Protein AF-A0A1Q6RVT6-F1 (afdb_monomer_lite)

Foldseek 3Di:
DLVPAPPKDKAWDPVQVVVDDDDPDPPDDPPDDPGDGDIDTPPPQVCVQCVVCPPDNDQLPDFPPPPPPPDDDDDDGKDKDAKDKDWDWDDDPVVVPIDIHIHIDGIDIDPPVRGDNPPPPPPPDPPDD

pLDDT: mean 73.64, std 18.22, range [33.69, 96.56]

Secondary structure (DSSP, 8-state):
-GGGSTT--EEE-HHHHHH-----STTS-TT---S---EEES-HHHHHHHHTTSSTT-----------TT--SPPPPPEEEPPEEEEEEES-TTTT--EEEEEEEPPEEESGGGS--------------

Structure (mmCIF, N/CA/C/O backbone):
data_AF-A0A1Q6RVT6-F1
#
_entry.id   AF-A0A1Q6RVT6-F1
#
loop_
_atom_site.group_PDB
_atom_site.id
_atom_site.type_symbol
_atom_site.label_atom_id
_atom_site.label_alt_id
_atom_site.label_comp_id
_atom_site.label_asym_id
_atom_site.label_entity_id
_atom_site.label_seq_id
_atom_site.pdbx_PDB_ins_code
_atom_site.Cartn_x
_atom_site.Cartn_y
_atom_site.Cartn_z
_atom_site.occupancy
_atom_site.B_iso_or_equiv
_atom_site.auth_seq_id
_atom_site.auth_comp_id
_atom_site.auth_asym_id
_atom_site.auth_atom_id
_atom_site.pdbx_PDB_model_num
ATOM 1 N N . MET A 1 1 ? -2.918 -7.940 7.167 1.00 79.00 1 MET A N 1
ATOM 2 C CA . MET A 1 1 ? -1.781 -6.997 7.269 1.00 79.00 1 MET A CA 1
ATOM 3 C C . MET A 1 1 ? -2.012 -5.686 6.517 1.00 79.00 1 MET A C 1
ATOM 5 O O . MET A 1 1 ? -1.738 -4.648 7.096 1.00 79.00 1 MET A O 1
ATOM 9 N N . TYR A 1 2 ? -2.570 -5.697 5.297 1.00 89.12 2 TYR A N 1
ATOM 10 C CA . TYR A 1 2 ? -2.837 -4.470 4.518 1.00 89.12 2 TYR A CA 1
ATOM 11 C C . TYR A 1 2 ? -3.676 -3.425 5.239 1.00 89.12 2 TYR A C 1
ATOM 13 O O . TYR A 1 2 ? -3.289 -2.271 5.269 1.00 89.12 2 TYR A O 1
ATOM 21 N N . VAL A 1 3 ? -4.741 -3.827 5.928 1.00 91.12 3 VAL A N 1
ATOM 22 C CA . VAL A 1 3 ? -5.578 -2.891 6.699 1.00 91.12 3 VAL A CA 1
ATOM 23 C C . VAL A 1 3 ? -4.791 -2.116 7.772 1.00 91.12 3 VAL A C 1
ATOM 25 O O . VAL A 1 3 ? -5.178 -1.017 8.146 1.00 91.12 3 VAL A O 1
ATOM 28 N N . CYS A 1 4 ? -3.671 -2.662 8.249 1.00 88.94 4 CYS A N 1
ATOM 29 C CA . CYS A 1 4 ? -2.852 -2.055 9.296 1.00 88.94 4 CYS A CA 1
ATOM 30 C C . CYS A 1 4 ? -1.666 -1.246 8.751 1.00 88.94 4 CYS A C 1
ATOM 32 O O . CYS A 1 4 ? -0.945 -0.644 9.544 1.00 88.94 4 CYS A O 1
ATOM 34 N N . CYS A 1 5 ? -1.393 -1.275 7.441 1.00 92.12 5 CYS A N 1
ATOM 35 C CA . CYS A 1 5 ? -0.234 -0.572 6.901 1.00 92.12 5 CYS A CA 1
ATOM 36 C C . CYS A 1 5 ? -0.502 0.930 6.792 1.00 92.12 5 CYS A C 1
ATOM 38 O O . CYS A 1 5 ? -1.609 1.367 6.488 1.00 92.12 5 CYS A O 1
ATOM 40 N N . THR A 1 6 ? 0.533 1.739 7.005 1.00 91.50 6 THR A N 1
ATOM 41 C CA . THR A 1 6 ? 0.393 3.202 7.076 1.00 91.50 6 THR A CA 1
ATOM 42 C C . THR A 1 6 ? -0.098 3.817 5.763 1.00 91.50 6 THR A C 1
ATOM 44 O O . THR A 1 6 ? -0.738 4.861 5.768 1.00 91.50 6 THR A O 1
ATOM 47 N N . ASN A 1 7 ? 0.168 3.160 4.633 1.00 91.50 7 ASN A N 1
ATOM 48 C CA . ASN A 1 7 ? -0.240 3.585 3.295 1.00 91.50 7 ASN A CA 1
ATOM 49 C C . ASN A 1 7 ? -1.354 2.715 2.684 1.00 91.50 7 ASN A C 1
ATOM 51 O O . ASN A 1 7 ? -1.437 2.603 1.461 1.00 91.50 7 ASN A O 1
ATOM 55 N N . ALA A 1 8 ? -2.178 2.069 3.514 1.00 91.38 8 ALA A N 1
ATOM 56 C CA . ALA A 1 8 ? -3.291 1.244 3.051 1.00 91.38 8 ALA A CA 1
ATOM 57 C C . ALA A 1 8 ? -4.297 2.071 2.235 1.00 91.38 8 ALA A C 1
ATOM 59 O O . ALA A 1 8 ? -4.841 3.057 2.731 1.00 91.38 8 ALA A O 1
ATOM 60 N N . LYS A 1 9 ? -4.587 1.652 0.999 1.00 89.94 9 LYS A N 1
ATOM 61 C CA . LYS A 1 9 ? -5.659 2.239 0.184 1.00 89.94 9 LYS A CA 1
ATOM 62 C C . LYS A 1 9 ? -6.907 1.380 0.298 1.00 89.94 9 LYS A C 1
ATOM 64 O O . LYS A 1 9 ? -6.992 0.316 -0.315 1.00 89.94 9 LYS A O 1
ATOM 69 N N . ILE A 1 10 ? -7.848 1.837 1.112 1.00 92.06 10 ILE A N 1
ATOM 70 C CA . ILE A 1 10 ? -9.095 1.135 1.408 1.00 92.06 10 ILE A CA 1
ATOM 71 C C . ILE A 1 10 ? -10.240 2.042 0.977 1.00 92.06 10 ILE A C 1
ATOM 73 O O . ILE A 1 10 ? -10.338 3.179 1.434 1.00 92.06 10 ILE A O 1
ATOM 77 N N . GLU A 1 11 ? -11.087 1.545 0.089 1.00 91.44 11 GLU A N 1
ATOM 78 C CA . GLU A 1 11 ? -12.240 2.267 -0.438 1.00 91.44 11 GLU A CA 1
ATOM 79 C C . GLU A 1 11 ? -13.499 1.444 -0.173 1.00 91.44 11 GLU A C 1
ATOM 81 O O . GLU A 1 11 ? -13.496 0.223 -0.301 1.00 91.44 11 GLU A O 1
ATOM 86 N N . GLU A 1 12 ? -14.576 2.093 0.254 1.00 89.38 12 GLU A N 1
ATOM 87 C CA . GLU A 1 12 ? -15.849 1.407 0.477 1.00 89.38 12 GLU A CA 1
ATOM 88 C C . GLU A 1 12 ? -16.470 1.017 -0.867 1.00 89.38 12 GLU A C 1
ATOM 90 O O . GLU A 1 12 ? -16.457 1.813 -1.811 1.00 89.38 12 GLU A O 1
ATOM 95 N N . ASP A 1 13 ? -17.037 -0.188 -0.955 1.00 90.50 13 ASP A N 1
ATOM 96 C CA . ASP A 1 13 ? -17.701 -0.605 -2.182 1.00 90.50 13 ASP A CA 1
ATOM 97 C C . ASP A 1 13 ? -18.967 0.232 -2.432 1.00 90.50 13 ASP A C 1
ATOM 99 O O . ASP A 1 13 ? -19.870 0.314 -1.594 1.00 90.50 13 ASP A O 1
ATOM 103 N N . SER A 1 14 ? -19.033 0.878 -3.598 1.00 88.75 14 SER A N 1
ATOM 104 C CA . SER A 1 14 ? -20.095 1.839 -3.909 1.00 88.75 14 SER A CA 1
ATOM 105 C C . SER A 1 14 ? -21.472 1.194 -4.101 1.00 88.75 14 SER A C 1
ATOM 107 O O . SER A 1 14 ? -22.490 1.850 -3.860 1.00 88.75 14 SER A O 1
ATOM 109 N N . GLU A 1 15 ? -21.527 -0.075 -4.513 1.00 88.38 15 GLU A N 1
ATOM 110 C CA . GLU A 1 15 ? -22.784 -0.814 -4.623 1.00 88.38 15 GLU A CA 1
ATOM 111 C C . GLU A 1 15 ? -23.249 -1.268 -3.246 1.00 88.38 15 GLU A C 1
ATOM 113 O O . GLU A 1 15 ? -24.413 -1.076 -2.882 1.00 88.38 15 GLU A O 1
ATOM 118 N N . GLN A 1 16 ? -22.327 -1.808 -2.449 1.00 86.50 16 GLN A N 1
ATOM 119 C CA . GLN A 1 16 ? -22.640 -2.290 -1.115 1.00 86.50 16 GLN A CA 1
ATOM 120 C C . GLN A 1 16 ? -23.036 -1.154 -0.177 1.00 86.50 16 GLN A C 1
ATOM 122 O O . GLN A 1 16 ? -23.969 -1.311 0.609 1.00 86.50 16 GLN A O 1
ATOM 127 N N . LYS A 1 17 ? -22.415 0.020 -0.309 1.00 85.69 17 LYS A N 1
ATOM 128 C CA . LYS A 1 17 ? -22.777 1.218 0.454 1.00 85.69 17 LYS A CA 1
ATOM 129 C C . LYS A 1 17 ? -24.245 1.610 0.286 1.00 85.69 17 LYS A C 1
ATOM 131 O O . LYS A 1 17 ? -24.873 2.042 1.245 1.00 85.69 17 LYS A O 1
ATOM 136 N N . LYS A 1 18 ? -24.804 1.448 -0.920 1.00 86.75 18 LYS A N 1
ATOM 137 C CA . LYS A 1 18 ? -26.220 1.749 -1.203 1.00 86.75 18 LYS A CA 1
ATOM 138 C C . LYS A 1 18 ? -27.163 0.730 -0.572 1.00 86.75 18 LYS A C 1
ATOM 140 O O . LYS A 1 18 ? -28.289 1.074 -0.226 1.00 86.75 18 LYS A O 1
ATOM 145 N N . ARG A 1 19 ? -26.725 -0.527 -0.470 1.00 82.62 19 ARG A N 1
ATOM 146 C CA . ARG A 1 19 ? -27.511 -1.603 0.142 1.00 82.62 19 ARG A CA 1
ATOM 147 C C . ARG A 1 19 ? -27.442 -1.554 1.663 1.00 82.62 19 ARG A C 1
ATOM 149 O O . ARG A 1 19 ? -28.446 -1.864 2.288 1.00 82.62 19 ARG A O 1
ATOM 156 N N . TYR A 1 20 ? -26.310 -1.113 2.218 1.00 79.81 20 TYR A N 1
ATOM 157 C CA . TYR A 1 20 ? -26.035 -1.132 3.648 1.00 79.81 20 TYR A CA 1
ATOM 158 C C . TYR A 1 20 ? -27.058 -0.338 4.476 1.00 79.81 20 TYR A C 1
ATOM 160 O O . TYR A 1 20 ? -27.167 0.884 4.361 1.00 79.81 20 TYR A O 1
ATOM 168 N N . ARG A 1 21 ? -27.765 -1.026 5.379 1.00 77.00 21 ARG A N 1
ATOM 169 C CA . ARG A 1 21 ? -28.727 -0.413 6.312 1.00 77.00 21 ARG A CA 1
ATOM 170 C C . ARG A 1 21 ? -28.155 -0.319 7.723 1.00 77.00 21 ARG A C 1
ATOM 172 O O . ARG A 1 21 ? -28.216 -1.276 8.500 1.00 77.00 21 ARG A O 1
ATOM 179 N N . ALA A 1 22 ? -27.628 0.853 8.074 1.00 75.69 22 ALA A N 1
ATOM 180 C CA . ALA A 1 22 ? -27.194 1.133 9.440 1.00 75.69 22 ALA A CA 1
ATOM 181 C C . ALA A 1 22 ? -28.396 1.140 10.412 1.00 75.69 22 ALA A C 1
ATOM 183 O O . ALA A 1 22 ? -29.464 1.650 10.061 1.00 75.69 22 ALA A O 1
ATOM 184 N N . PRO A 1 23 ? -28.254 0.606 11.639 1.00 79.69 23 PRO A N 1
ATOM 185 C CA . PRO A 1 23 ? -29.254 0.783 12.688 1.00 79.69 23 PRO A CA 1
ATOM 186 C C . PRO A 1 23 ? -29.481 2.276 12.959 1.00 79.69 23 PRO A C 1
ATOM 188 O O . PRO A 1 23 ? -28.535 2.992 13.270 1.00 79.69 23 PRO A O 1
ATOM 191 N N . SER A 1 24 ? -30.724 2.746 12.834 1.00 75.00 24 SER A N 1
ATOM 192 C CA . SER A 1 24 ? -31.050 4.177 12.954 1.00 75.00 24 SER A CA 1
ATOM 193 C C . SER A 1 24 ? -31.485 4.606 14.360 1.00 75.00 24 SER A C 1
ATOM 195 O O . SER A 1 24 ? -31.554 5.801 14.625 1.00 75.00 24 SER A O 1
ATOM 197 N N . SER A 1 25 ? -31.826 3.670 15.250 1.00 81.81 25 SER A N 1
ATOM 198 C CA . SER A 1 25 ? -32.417 3.973 16.562 1.00 81.81 25 SER A CA 1
ATOM 199 C C . SER A 1 25 ? -31.825 3.106 17.670 1.00 81.81 25 SER A C 1
ATOM 201 O O . SER A 1 25 ? -31.512 1.946 17.419 1.00 81.81 25 SER A O 1
ATOM 203 N N . GLU A 1 26 ? -31.792 3.612 18.904 1.00 79.38 26 GLU A N 1
ATOM 204 C CA . GLU A 1 26 ? -31.329 2.895 20.109 1.00 79.38 26 GLU A CA 1
ATOM 205 C C . GLU A 1 26 ? -32.060 1.556 20.338 1.00 79.38 26 GLU A C 1
ATOM 207 O O . GLU A 1 26 ? -31.455 0.585 20.777 1.00 79.38 26 GLU A O 1
ATOM 212 N N . ASN A 1 27 ? -33.340 1.476 19.948 1.00 81.50 27 ASN A N 1
ATOM 213 C CA . ASN A 1 27 ? -34.173 0.269 20.058 1.00 81.50 27 ASN A CA 1
ATOM 214 C C . ASN A 1 27 ? -33.730 -0.884 19.136 1.00 81.50 27 ASN A C 1
ATOM 216 O O . ASN A 1 27 ? -34.300 -1.974 19.183 1.00 81.50 27 ASN A O 1
ATOM 220 N N . TYR A 1 28 ? -32.753 -0.661 18.252 1.00 80.62 28 TYR A N 1
ATOM 221 C CA . TYR A 1 28 ? -32.213 -1.716 17.403 1.00 80.62 28 TYR A CA 1
ATOM 222 C C . TYR A 1 28 ? -31.150 -2.538 18.136 1.00 80.62 28 TYR A C 1
ATOM 224 O O . TYR A 1 28 ? -30.200 -2.001 18.699 1.00 80.62 28 TYR A O 1
ATOM 232 N N . ILE A 1 29 ? -31.255 -3.864 18.016 1.00 81.50 29 ILE A N 1
ATOM 233 C CA . ILE A 1 29 ? -30.240 -4.814 18.490 1.00 81.50 29 ILE A CA 1
ATOM 234 C C . ILE A 1 29 ? -28.926 -4.564 17.733 1.00 81.50 29 ILE A C 1
ATOM 236 O O . ILE A 1 29 ? -28.837 -4.853 16.536 1.00 81.50 29 ILE A O 1
ATOM 240 N N . LYS A 1 30 ? -27.918 -4.035 18.438 1.00 74.81 30 LYS A N 1
ATOM 241 C CA . LYS A 1 30 ? -26.615 -3.629 17.877 1.00 74.81 30 LYS A CA 1
ATOM 242 C C . LYS A 1 30 ? -25.789 -4.826 17.380 1.00 74.81 30 LYS A C 1
ATOM 244 O O . LYS A 1 30 ? -25.139 -4.719 16.345 1.00 74.81 30 LYS A O 1
ATOM 249 N N . ASP A 1 31 ? -25.924 -5.983 18.030 1.00 76.44 31 ASP A N 1
ATOM 250 C CA . ASP A 1 31 ? -25.164 -7.203 17.705 1.00 76.44 31 ASP A CA 1
ATOM 251 C C . ASP A 1 31 ? -25.766 -8.043 16.569 1.00 76.44 31 ASP A C 1
ATOM 253 O O . ASP A 1 31 ? -25.248 -9.102 16.212 1.00 76.44 31 ASP A O 1
ATOM 257 N N . LYS A 1 32 ? -26.861 -7.586 15.949 1.00 80.00 32 LYS A N 1
ATOM 258 C CA . LYS A 1 32 ? -27.451 -8.288 14.809 1.00 80.00 32 LYS A CA 1
ATOM 259 C C . LYS A 1 32 ? -26.790 -7.836 13.509 1.00 80.00 32 LYS A C 1
ATOM 261 O O . LYS A 1 32 ? -27.159 -6.808 12.940 1.00 80.00 32 LYS A O 1
ATOM 266 N N . ILE A 1 33 ? -25.872 -8.651 12.990 1.00 76.75 33 ILE A N 1
ATOM 267 C CA . ILE A 1 33 ? -25.316 -8.463 11.644 1.00 76.75 33 ILE A CA 1
ATOM 268 C C . ILE A 1 33 ? -26.428 -8.734 10.622 1.00 76.75 33 ILE A C 1
ATOM 270 O O . ILE A 1 33 ? -26.947 -9.844 10.534 1.00 76.75 33 ILE A O 1
ATOM 274 N N . ARG A 1 34 ? -26.825 -7.703 9.869 1.00 79.12 34 ARG A N 1
ATOM 275 C CA . ARG A 1 34 ? -27.853 -7.806 8.816 1.00 79.12 34 ARG A CA 1
ATOM 276 C C . ARG A 1 34 ? -27.244 -7.981 7.432 1.00 79.12 34 ARG A C 1
ATOM 278 O O . ARG A 1 34 ? -27.758 -8.743 6.627 1.00 79.12 34 ARG A O 1
ATOM 285 N N . GLU A 1 35 ? -26.155 -7.266 7.180 1.00 82.56 35 GLU A N 1
ATOM 286 C CA . GLU A 1 35 ? -25.490 -7.174 5.885 1.00 82.56 35 GLU A CA 1
ATOM 287 C C . GLU A 1 35 ? -23.982 -7.040 6.115 1.00 82.56 35 GLU A C 1
ATOM 289 O O . GLU A 1 35 ? -23.541 -6.388 7.068 1.00 82.56 35 GLU A O 1
ATOM 294 N N . ALA A 1 36 ? -23.186 -7.653 5.240 1.00 84.12 36 ALA A N 1
ATOM 295 C CA . ALA A 1 36 ? -21.737 -7.510 5.274 1.00 84.12 36 ALA A CA 1
ATOM 296 C C . ALA A 1 36 ? -21.329 -6.104 4.807 1.00 84.12 36 ALA A C 1
ATOM 298 O O . ALA A 1 36 ? -21.808 -5.625 3.779 1.00 84.12 36 ALA A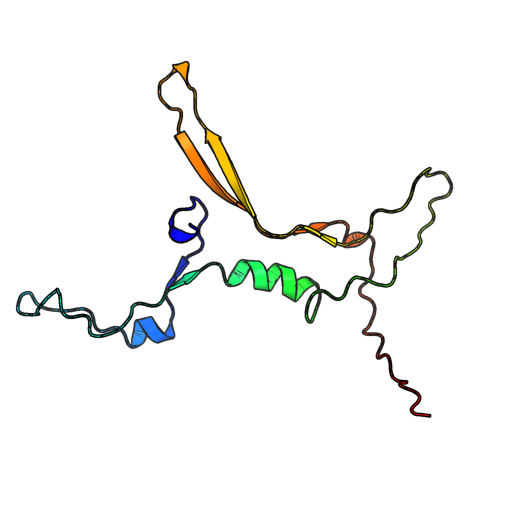 O 1
ATOM 299 N N . ARG A 1 37 ? -20.406 -5.455 5.523 1.00 86.44 37 ARG A N 1
ATOM 300 C CA . ARG A 1 37 ? -19.719 -4.257 5.020 1.00 86.44 37 ARG A CA 1
ATOM 301 C C . ARG A 1 37 ? -18.538 -4.697 4.168 1.00 86.44 37 ARG A C 1
ATOM 303 O O . ARG A 1 37 ? -17.657 -5.394 4.667 1.00 86.44 37 ARG A O 1
ATOM 310 N N . ILE A 1 38 ? -18.532 -4.293 2.904 1.00 89.88 38 ILE A N 1
ATOM 311 C CA . ILE A 1 38 ? -17.510 -4.688 1.934 1.00 89.88 38 ILE A CA 1
ATOM 312 C C . ILE A 1 38 ? -16.630 -3.478 1.632 1.00 89.88 38 ILE A C 1
ATOM 314 O O . ILE A 1 38 ? -17.126 -2.384 1.365 1.00 89.88 38 ILE A O 1
ATOM 318 N N . TRP A 1 39 ? -15.320 -3.698 1.697 1.00 91.06 39 TRP A N 1
ATOM 319 C CA . TRP A 1 39 ? -14.299 -2.691 1.446 1.00 91.06 39 TRP A CA 1
ATOM 320 C C . TRP A 1 39 ? -13.308 -3.228 0.419 1.00 91.06 39 TRP A C 1
ATOM 322 O O . TRP A 1 39 ? -12.720 -4.294 0.611 1.00 91.06 39 TRP A O 1
ATOM 332 N N . ASN A 1 40 ?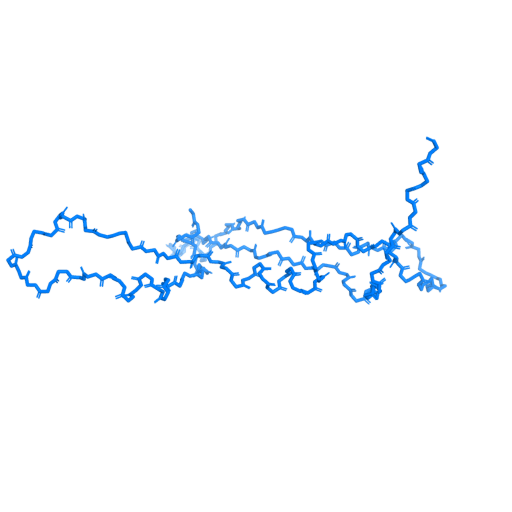 -13.095 -2.458 -0.638 1.00 90.56 40 ASN A N 1
ATOM 333 C CA . ASN A 1 40 ? -12.155 -2.753 -1.703 1.00 90.56 40 ASN A CA 1
ATOM 334 C C . ASN A 1 40 ? -10.768 -2.253 -1.281 1.00 90.56 40 ASN A C 1
ATOM 336 O O . ASN A 1 40 ? -10.563 -1.072 -0.992 1.00 90.56 40 ASN A O 1
ATOM 340 N N . CYS A 1 41 ? -9.803 -3.167 -1.204 1.00 90.31 41 CYS A N 1
ATOM 341 C CA . CYS A 1 41 ? -8.449 -2.879 -0.735 1.00 90.31 41 CYS A CA 1
ATOM 342 C C . CYS A 1 41 ? -7.464 -2.969 -1.901 1.00 90.31 41 CYS A C 1
ATOM 344 O O . CYS A 1 41 ? -7.321 -4.027 -2.508 1.00 90.31 41 CYS A O 1
ATOM 346 N N . GLY A 1 42 ? -6.754 -1.878 -2.192 1.00 81.75 42 GLY A N 1
ATOM 347 C CA . GLY A 1 42 ? -5.632 -1.892 -3.130 1.00 81.75 42 GLY A CA 1
ATOM 348 C C . GLY A 1 42 ? -5.990 -2.177 -4.593 1.00 81.75 42 GLY A C 1
ATOM 349 O O . GLY A 1 42 ? -5.116 -2.606 -5.329 1.00 81.75 42 GLY A O 1
ATOM 350 N N . GLU A 1 43 ? -7.225 -1.943 -5.054 1.00 77.19 43 GLU A N 1
ATOM 351 C CA . GLU A 1 43 ? -7.622 -2.262 -6.442 1.00 77.19 43 GLU A CA 1
ATOM 352 C C . GLU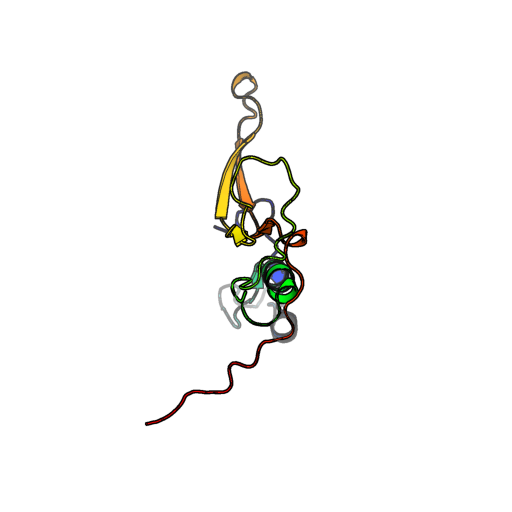 A 1 43 ? -6.972 -1.376 -7.515 1.00 77.19 43 GLU A C 1
ATOM 354 O O . GLU A 1 43 ? -6.733 -1.818 -8.641 1.00 77.19 43 GLU A O 1
ATOM 359 N N . LYS A 1 44 ? -6.716 -0.103 -7.200 1.00 71.12 44 LYS A N 1
ATOM 360 C CA . LYS A 1 44 ? -6.265 0.892 -8.190 1.00 71.12 44 LYS A CA 1
ATOM 361 C C . LYS A 1 44 ? -4.805 0.702 -8.606 1.00 71.12 44 LYS A C 1
ATOM 363 O O . LYS A 1 44 ? -4.456 0.901 -9.763 1.00 71.12 44 LYS A O 1
ATOM 368 N N . GLU A 1 45 ? -3.953 0.312 -7.667 1.00 68.62 45 GLU A N 1
ATOM 369 C CA . GLU A 1 45 ? -2.503 0.176 -7.858 1.00 68.62 45 GLU A CA 1
ATOM 370 C C . GLU A 1 45 ? -2.110 -0.939 -8.845 1.00 68.62 45 GLU A C 1
ATOM 372 O O . GLU A 1 45 ? -1.365 -0.649 -9.782 1.00 68.62 45 GLU A O 1
ATOM 377 N N . PRO A 1 46 ? -2.623 -2.179 -8.724 1.00 63.91 46 PRO A N 1
ATOM 378 C CA . PRO A 1 46 ? -2.361 -3.229 -9.696 1.00 63.91 46 PRO A CA 1
ATOM 379 C C . PRO A 1 46 ? -2.948 -2.881 -11.064 1.00 63.91 46 PRO A C 1
ATOM 381 O O . PRO A 1 46 ? -2.285 -3.122 -12.065 1.00 63.91 46 PRO A O 1
ATOM 384 N N . LYS A 1 47 ? -4.137 -2.260 -11.138 1.00 64.25 47 LYS A N 1
ATOM 385 C CA . LYS A 1 47 ? -4.735 -1.847 -12.421 1.00 64.25 47 LYS A CA 1
ATOM 386 C C . LYS A 1 47 ? -3.799 -0.940 -13.216 1.00 64.25 47 LYS A C 1
ATOM 388 O O . LYS A 1 47 ? -3.609 -1.202 -14.391 1.00 64.25 47 LYS A O 1
ATOM 393 N N . ILE A 1 48 ? -3.167 0.052 -12.587 1.00 62.78 48 ILE A N 1
ATOM 394 C CA . ILE A 1 48 ? -2.201 0.939 -13.260 1.00 62.78 48 ILE A CA 1
ATOM 395 C C . ILE A 1 48 ? -1.006 0.128 -13.774 1.00 62.78 48 ILE A C 1
ATOM 397 O O . ILE A 1 48 ? -0.729 0.141 -14.971 1.00 62.78 48 ILE A O 1
ATOM 401 N N . ILE A 1 49 ? -0.374 -0.656 -12.896 1.00 63.25 49 ILE A N 1
ATOM 402 C CA . ILE A 1 49 ? 0.830 -1.433 -13.226 1.00 63.25 49 ILE A CA 1
ATOM 403 C C . ILE A 1 49 ? 0.562 -2.441 -14.342 1.00 63.25 49 ILE A C 1
ATOM 405 O O . ILE A 1 49 ? 1.423 -2.623 -15.187 1.00 63.25 49 ILE A O 1
ATOM 409 N N . TYR A 1 50 ? -0.606 -3.086 -14.362 1.00 60.28 50 TYR A N 1
ATOM 410 C CA . TYR A 1 50 ? -0.953 -4.087 -15.373 1.00 60.28 50 TYR A CA 1
ATOM 411 C C . TYR A 1 50 ? -1.538 -3.470 -16.651 1.00 60.28 50 TYR A C 1
ATOM 413 O O . TYR A 1 50 ? -1.253 -3.966 -17.733 1.00 60.28 50 TYR A O 1
ATOM 421 N N . SER A 1 51 ? -2.288 -2.365 -16.563 1.00 59.50 51 SER A N 1
ATOM 422 C CA . SER A 1 51 ? -2.801 -1.637 -17.740 1.00 59.50 51 SER A CA 1
ATOM 423 C C . SER A 1 51 ? -1.682 -1.080 -18.616 1.00 59.50 51 SER A C 1
ATOM 425 O O . SER A 1 51 ? -1.812 -1.020 -19.833 1.00 59.50 51 SER A O 1
ATOM 427 N N . GLU A 1 52 ? -0.550 -0.751 -17.998 1.00 57.88 52 GLU A N 1
ATOM 428 C CA . GLU A 1 52 ? 0.657 -0.283 -18.664 1.00 57.88 52 GLU A CA 1
ATOM 429 C C . GLU A 1 52 ? 1.353 -1.327 -19.556 1.00 57.88 52 GLU A C 1
ATOM 431 O O . GLU A 1 52 ? 2.290 -0.948 -20.263 1.00 57.88 52 GLU A O 1
ATOM 436 N N . PHE A 1 53 ? 0.943 -2.602 -19.512 1.00 53.09 53 PHE A N 1
ATOM 437 C CA . PHE A 1 53 ? 1.500 -3.695 -20.321 1.00 53.09 53 PHE A CA 1
ATOM 438 C C . PHE A 1 53 ? 0.520 -4.280 -21.353 1.00 53.09 53 PHE A C 1
ATOM 440 O O . PHE A 1 53 ? 0.908 -5.188 -22.086 1.00 53.09 53 PHE A O 1
ATOM 447 N N . GLY A 1 54 ? -0.733 -3.811 -21.425 1.00 51.22 54 GLY A N 1
ATOM 448 C CA . GLY A 1 54 ? -1.797 -4.606 -22.052 1.00 51.22 54 GLY A CA 1
ATOM 449 C C . GLY A 1 54 ? -2.073 -5.886 -21.249 1.00 51.22 54 GLY A C 1
ATOM 450 O O . GLY A 1 54 ? -1.545 -6.046 -20.149 1.00 51.22 54 GLY A O 1
ATOM 451 N N . GLU A 1 55 ? -2.942 -6.774 -21.745 1.00 50.25 55 GLU A N 1
ATOM 452 C CA . GLU A 1 55 ? -3.272 -8.045 -21.077 1.00 50.25 55 GLU A CA 1
ATOM 453 C C . GLU A 1 55 ? -2.034 -8.711 -20.454 1.00 50.25 55 GLU A C 1
ATOM 455 O O . GLU A 1 55 ? -1.022 -8.856 -21.130 1.00 50.25 55 GLU A O 1
ATOM 460 N N . TYR A 1 56 ? -2.155 -9.063 -19.164 1.00 45.31 56 TYR A N 1
ATOM 461 C CA . TYR A 1 56 ? -1.236 -9.833 -18.310 1.00 45.31 56 TYR A CA 1
ATOM 462 C C . TYR A 1 56 ? 0.238 -9.808 -18.749 1.00 45.31 56 TYR A C 1
ATOM 464 O O . TYR A 1 56 ? 0.550 -10.471 -19.730 1.00 45.31 56 TYR A O 1
ATOM 472 N N . PRO A 1 57 ? 1.162 -9.165 -17.999 1.00 45.78 57 PRO A N 1
ATOM 473 C CA . PRO A 1 57 ? 2.471 -8.724 -18.486 1.00 45.78 57 PRO A CA 1
ATOM 474 C C . PRO A 1 57 ? 3.139 -9.796 -19.342 1.00 45.78 57 PRO A C 1
ATOM 476 O O . PRO A 1 57 ? 3.788 -10.713 -18.828 1.00 45.78 57 PRO A O 1
ATOM 479 N N . GLN A 1 58 ? 2.942 -9.694 -20.659 1.00 48.56 58 GLN A N 1
ATOM 480 C CA . GLN A 1 58 ? 3.659 -10.531 -21.590 1.00 48.56 58 GLN A CA 1
ATOM 481 C C . GLN A 1 58 ? 5.099 -10.078 -21.458 1.00 48.56 58 GLN A C 1
ATOM 483 O O . GLN A 1 58 ? 5.422 -8.904 -21.641 1.00 48.56 58 GLN A O 1
ATOM 488 N N . ILE A 1 59 ? 5.944 -11.010 -21.030 1.00 48.28 59 ILE A N 1
ATOM 489 C CA . ILE A 1 59 ? 7.390 -10.851 -20.968 1.00 48.28 59 ILE A CA 1
ATOM 490 C C . ILE A 1 59 ? 7.803 -10.173 -22.274 1.00 48.28 59 ILE A C 1
ATOM 492 O O . ILE A 1 59 ? 7.623 -10.772 -23.334 1.00 48.28 59 ILE A O 1
ATOM 496 N N . CYS A 1 60 ? 8.275 -8.921 -22.204 1.00 50.72 60 CYS A N 1
ATOM 497 C CA . CYS A 1 60 ? 8.674 -8.159 -23.381 1.00 50.72 60 CYS A CA 1
ATOM 498 C C . CYS A 1 60 ? 9.731 -8.986 -24.122 1.00 50.72 60 CYS A C 1
ATOM 500 O O . CYS A 1 60 ? 10.863 -9.127 -23.661 1.00 50.72 60 CYS A O 1
ATOM 502 N N . SER A 1 61 ? 9.323 -9.629 -25.213 1.00 50.38 61 SER A N 1
ATOM 503 C CA . SER A 1 61 ? 10.103 -10.684 -25.862 1.00 50.38 61 SER A CA 1
ATOM 504 C C . SER A 1 61 ? 11.098 -10.124 -26.873 1.00 50.38 61 SER A C 1
ATOM 506 O O . SER A 1 61 ? 12.036 -10.822 -27.254 1.00 50.38 61 SER A O 1
ATOM 508 N N . HIS A 1 62 ? 10.937 -8.856 -27.267 1.00 49.94 62 HIS A N 1
ATOM 509 C CA . HIS A 1 62 ? 11.804 -8.190 -28.228 1.00 49.94 62 HIS A CA 1
ATOM 510 C C . HIS A 1 62 ? 12.542 -7.015 -27.586 1.00 49.94 62 HIS A C 1
ATOM 512 O O . HIS A 1 62 ? 11.991 -5.938 -27.366 1.00 49.94 62 HIS A O 1
ATOM 518 N N . GLU A 1 63 ? 13.810 -7.243 -27.263 1.00 53.75 63 GLU A N 1
ATOM 519 C CA . GLU A 1 63 ? 14.729 -6.193 -26.843 1.00 53.75 63 GLU A CA 1
ATOM 520 C C . GLU A 1 63 ? 15.075 -5.343 -28.074 1.00 53.75 63 GLU A C 1
ATOM 522 O O . GLU A 1 63 ? 15.518 -5.876 -29.094 1.00 53.75 63 GLU A O 1
ATOM 527 N N . VAL A 1 64 ? 14.875 -4.021 -28.019 1.00 55.38 64 VAL A N 1
ATOM 528 C CA . VAL A 1 64 ? 15.390 -3.139 -29.075 1.00 55.38 64 VAL A CA 1
ATOM 529 C C . VAL A 1 64 ? 16.897 -3.086 -28.880 1.00 55.38 64 VAL A C 1
ATOM 531 O O . VAL A 1 64 ? 17.408 -2.306 -28.077 1.00 55.38 64 VAL A O 1
ATOM 534 N N . VAL A 1 65 ? 17.621 -3.960 -29.575 1.00 53.06 65 VAL A N 1
ATOM 535 C CA . VAL A 1 65 ? 19.075 -4.066 -29.465 1.00 53.06 65 VAL A CA 1
ATOM 536 C C . VAL A 1 65 ? 19.730 -2.807 -30.046 1.00 53.06 65 VAL A C 1
ATOM 538 O O . VAL A 1 65 ? 20.197 -2.771 -31.181 1.00 53.06 65 VAL A O 1
ATOM 541 N N . LYS A 1 66 ? 19.801 -1.735 -29.255 1.00 52.22 66 LYS A N 1
ATOM 542 C CA . LYS A 1 66 ? 20.716 -0.620 -29.499 1.00 52.22 66 LYS A CA 1
ATOM 543 C C . LYS A 1 66 ? 22.049 -0.990 -28.867 1.00 52.22 66 LYS A C 1
ATOM 545 O O . LYS A 1 66 ? 22.354 -0.561 -27.757 1.00 52.22 66 LYS A O 1
ATOM 550 N N . HIS A 1 67 ? 22.856 -1.791 -29.563 1.00 49.59 67 HIS A N 1
ATOM 551 C CA . HIS A 1 67 ? 24.259 -1.955 -29.192 1.00 49.59 67 HIS A CA 1
ATOM 552 C C . HIS A 1 67 ? 24.950 -0.585 -29.278 1.00 49.59 67 HIS A C 1
ATOM 554 O O . HIS A 1 67 ? 25.386 -0.156 -30.347 1.00 49.59 67 HIS A O 1
ATOM 560 N N . ARG A 1 68 ? 25.053 0.133 -28.153 1.00 55.38 68 ARG A N 1
ATOM 561 C CA . ARG A 1 68 ? 25.958 1.278 -28.054 1.00 55.38 68 ARG A CA 1
ATOM 562 C C . ARG A 1 68 ? 27.375 0.717 -28.114 1.00 55.38 68 ARG A C 1
ATOM 564 O O . ARG A 1 68 ? 27.826 0.069 -27.170 1.00 55.38 68 ARG A O 1
ATOM 571 N N . ARG A 1 69 ? 28.055 0.911 -29.250 1.00 50.28 69 ARG A N 1
ATOM 572 C CA . ARG A 1 69 ? 29.463 0.520 -29.428 1.00 50.28 69 ARG A CA 1
ATOM 573 C C . ARG A 1 69 ? 30.272 1.089 -28.252 1.00 50.28 69 ARG A C 1
ATOM 575 O O . ARG A 1 69 ? 30.332 2.303 -28.095 1.00 50.28 69 ARG A O 1
ATOM 582 N N . GLY A 1 70 ? 30.834 0.213 -27.413 1.00 60.31 70 GLY A N 1
ATOM 583 C CA . GLY A 1 70 ? 31.693 0.588 -26.280 1.00 60.31 70 GLY A CA 1
ATOM 584 C C . GLY A 1 70 ? 31.193 0.223 -24.874 1.00 60.31 70 GLY A C 1
ATOM 585 O O . GLY A 1 70 ? 31.971 0.340 -23.931 1.00 60.31 70 GLY A O 1
ATOM 586 N N . GLN A 1 71 ? 29.956 -0.257 -24.688 1.00 59.81 71 GLN A N 1
ATOM 587 C CA . GLN A 1 71 ? 29.516 -0.750 -23.371 1.00 59.81 71 GLN A CA 1
ATOM 588 C C . GLN A 1 71 ? 29.909 -2.219 -23.149 1.00 59.81 71 GLN A C 1
ATOM 590 O O . GLN A 1 71 ? 29.483 -3.108 -23.882 1.00 59.81 71 GLN A O 1
ATOM 595 N N . LYS A 1 72 ? 30.706 -2.482 -22.104 1.00 59.22 72 LYS A N 1
ATOM 596 C CA . LYS A 1 72 ? 30.950 -3.836 -21.584 1.00 59.22 72 LYS A CA 1
ATOM 597 C C . LYS A 1 72 ? 29.775 -4.250 -20.684 1.00 59.22 72 LYS A C 1
ATOM 599 O O . LYS A 1 72 ? 29.596 -3.659 -19.623 1.00 59.22 72 LYS A O 1
ATOM 604 N N . GLY A 1 73 ? 29.001 -5.261 -21.087 1.00 63.16 73 GLY A N 1
ATOM 605 C CA . GLY A 1 73 ? 27.962 -5.899 -20.260 1.00 63.16 73 GLY A CA 1
ATOM 606 C C . GLY A 1 73 ? 26.663 -6.226 -21.009 1.00 63.16 73 GLY A C 1
ATOM 607 O O . GLY A 1 73 ? 26.397 -5.674 -22.073 1.00 63.16 73 GLY A O 1
ATOM 608 N N . HIS A 1 74 ? 25.851 -7.129 -20.448 1.00 62.81 74 HIS A N 1
ATOM 609 C CA . HIS A 1 74 ? 24.514 -7.447 -20.966 1.00 62.81 74 HIS A CA 1
ATOM 610 C C . HIS A 1 74 ? 23.497 -6.357 -20.600 1.00 62.81 74 HIS A C 1
ATOM 612 O O . HIS A 1 74 ? 23.466 -5.896 -19.453 1.00 62.81 74 HIS A O 1
ATOM 618 N N . THR A 1 75 ? 22.633 -5.995 -21.552 1.00 68.19 75 THR A N 1
ATOM 619 C CA . THR A 1 75 ? 21.485 -5.108 -21.324 1.00 68.19 75 THR A CA 1
ATOM 620 C C . THR A 1 75 ? 20.563 -5.706 -20.259 1.00 68.19 75 THR A C 1
ATOM 622 O O . THR A 1 75 ? 20.334 -6.918 -20.209 1.00 68.19 75 THR A O 1
ATOM 625 N N . LYS A 1 76 ? 20.069 -4.870 -19.339 1.00 74.00 76 LYS A N 1
ATOM 626 C CA . LYS A 1 76 ? 19.143 -5.317 -18.294 1.00 74.00 76 LYS A CA 1
ATOM 627 C C . LYS A 1 76 ? 17.740 -5.430 -18.886 1.00 74.00 76 LYS A C 1
ATOM 629 O O . LYS A 1 76 ? 17.195 -4.444 -19.373 1.00 74.00 76 LYS A O 1
ATOM 634 N N . ARG A 1 77 ? 17.144 -6.621 -18.787 1.00 72.75 77 ARG A N 1
ATOM 635 C CA . ARG A 1 77 ? 15.803 -6.873 -19.324 1.00 72.75 77 ARG A CA 1
ATOM 636 C C . ARG A 1 77 ? 14.715 -6.088 -18.595 1.00 72.75 77 ARG A C 1
ATOM 638 O O . ARG A 1 77 ? 14.834 -5.828 -17.389 1.00 72.75 77 ARG A O 1
ATOM 645 N N . CYS A 1 78 ? 13.652 -5.757 -19.327 1.00 77.25 78 CYS A N 1
ATOM 646 C CA . CYS A 1 78 ? 12.416 -5.262 -18.735 1.00 77.25 78 CYS A CA 1
ATOM 647 C C . CYS A 1 78 ? 11.792 -6.363 -17.879 1.00 77.25 78 CYS A C 1
ATOM 649 O O . CYS A 1 78 ? 11.698 -7.518 -18.296 1.00 77.25 78 CYS A O 1
ATOM 651 N N . HIS A 1 79 ? 11.426 -6.017 -16.651 1.00 76.25 79 HIS A N 1
ATOM 652 C CA . HIS A 1 79 ? 10.783 -6.939 -15.726 1.00 76.25 79 HIS A CA 1
ATOM 653 C C . HIS A 1 79 ? 9.928 -6.176 -14.720 1.00 76.25 79 HIS A C 1
ATOM 655 O O . HIS A 1 79 ? 10.111 -4.979 -14.484 1.00 76.25 79 HIS A O 1
ATOM 661 N N . VAL A 1 80 ? 9.010 -6.902 -14.088 1.00 77.19 80 VAL A N 1
ATOM 662 C CA . VAL A 1 80 ? 8.199 -6.383 -12.991 1.00 77.19 80 VAL A CA 1
ATOM 663 C C . VAL A 1 80 ? 8.837 -6.788 -11.670 1.00 77.19 80 VAL A C 1
ATOM 665 O O . VAL A 1 80 ? 8.984 -7.973 -11.362 1.00 77.19 80 VAL A O 1
ATOM 668 N N . ARG A 1 81 ? 9.179 -5.796 -10.851 1.00 83.88 81 ARG A N 1
ATOM 669 C CA . ARG A 1 81 ? 9.506 -6.007 -9.443 1.00 83.88 81 ARG A CA 1
ATOM 670 C C . ARG A 1 81 ? 8.200 -6.154 -8.668 1.00 83.88 81 ARG A C 1
ATOM 672 O O . ARG A 1 81 ? 7.407 -5.217 -8.629 1.00 83.88 81 ARG A O 1
ATOM 679 N N . LYS A 1 82 ? 7.970 -7.330 -8.074 1.00 84.25 82 LYS A N 1
ATOM 680 C CA . LYS A 1 82 ? 6.716 -7.665 -7.380 1.00 84.25 82 LYS A CA 1
ATOM 681 C C . LYS A 1 82 ? 6.503 -6.839 -6.109 1.00 84.25 82 LYS A C 1
ATOM 683 O O . LYS A 1 82 ? 7.454 -6.442 -5.428 1.00 84.25 82 LYS A O 1
ATOM 688 N N . SER A 1 83 ? 5.229 -6.633 -5.784 1.00 87.44 83 SER A N 1
ATOM 689 C CA . SER A 1 83 ? 4.809 -6.003 -4.537 1.00 87.44 83 SER A CA 1
ATOM 690 C C . SER A 1 83 ? 5.199 -6.851 -3.336 1.00 87.44 83 SER A C 1
ATOM 692 O O . SER A 1 83 ? 5.216 -8.080 -3.414 1.00 87.44 83 SER A O 1
ATOM 694 N N . HIS A 1 84 ? 5.515 -6.191 -2.230 1.00 92.06 84 HIS A N 1
ATOM 695 C CA . HIS A 1 84 ? 5.919 -6.863 -1.004 1.00 92.06 84 HIS A CA 1
ATOM 696 C C . HIS A 1 84 ? 5.714 -5.962 0.215 1.00 92.06 84 HIS A C 1
ATOM 698 O O . HIS A 1 84 ? 5.541 -4.745 0.114 1.00 92.06 84 HIS A O 1
ATOM 704 N N . TRP A 1 85 ? 5.751 -6.589 1.386 1.00 95.56 85 TRP A N 1
ATOM 705 C CA . TRP A 1 85 ? 5.723 -5.903 2.668 1.00 95.56 85 TRP A CA 1
ATOM 706 C C . TRP A 1 85 ? 7.093 -5.355 3.018 1.00 95.56 85 TRP A C 1
ATOM 708 O O . TRP A 1 85 ? 8.095 -6.058 2.901 1.00 95.56 85 TRP A O 1
ATOM 718 N N . HIS A 1 86 ? 7.123 -4.122 3.505 1.00 95.31 86 HIS A N 1
ATOM 719 C CA . HIS A 1 86 ? 8.342 -3.486 3.964 1.00 95.31 86 HIS A CA 1
ATOM 720 C C . HIS A 1 86 ? 8.132 -2.929 5.370 1.00 95.31 86 HIS A C 1
ATOM 722 O O . HIS A 1 86 ? 7.216 -2.138 5.603 1.00 95.31 86 HIS A O 1
ATOM 728 N N . HIS A 1 87 ? 8.982 -3.358 6.301 1.00 95.19 87 HIS A N 1
ATOM 729 C CA . HIS A 1 87 ? 8.979 -2.895 7.684 1.00 95.19 87 HIS A CA 1
ATOM 730 C C . HIS A 1 87 ? 10.308 -2.222 7.983 1.00 95.19 87 HIS A C 1
ATOM 732 O O . HIS A 1 87 ? 11.361 -2.733 7.606 1.00 95.19 87 HIS A O 1
ATOM 738 N N . TYR A 1 88 ? 10.268 -1.096 8.679 1.00 95.25 88 TYR A N 1
ATOM 739 C CA . TYR A 1 88 ? 11.475 -0.404 9.107 1.00 95.25 88 TYR A CA 1
ATOM 740 C C . TYR A 1 88 ? 11.203 0.396 10.375 1.00 95.25 88 TYR A C 1
ATOM 742 O O . TYR A 1 88 ? 10.066 0.735 10.702 1.00 95.25 88 TYR A O 1
ATOM 750 N N . TRP A 1 89 ? 12.266 0.666 11.122 1.00 96.56 89 TRP A N 1
ATOM 751 C CA . TRP A 1 89 ? 12.191 1.501 12.310 1.00 96.56 89 TRP A CA 1
ATOM 752 C C . TRP A 1 89 ? 12.273 2.969 11.914 1.00 96.56 89 TRP A C 1
ATOM 754 O O . TRP A 1 89 ? 13.125 3.350 11.113 1.00 96.56 89 TRP A O 1
ATOM 764 N N . ILE A 1 90 ? 11.422 3.785 12.520 1.00 95.19 90 ILE A N 1
ATOM 765 C CA . ILE A 1 90 ? 11.487 5.243 12.438 1.00 95.19 90 ILE A CA 1
ATOM 766 C C . ILE A 1 90 ? 11.613 5.835 13.834 1.00 95.19 90 ILE A C 1
ATOM 768 O O . ILE A 1 90 ? 11.212 5.208 14.814 1.00 95.19 90 ILE A O 1
ATOM 772 N N . GLY A 1 91 ? 12.153 7.048 13.914 1.00 95.31 91 GLY A N 1
ATOM 773 C CA . GLY A 1 91 ? 12.454 7.703 15.183 1.00 95.31 91 GLY A CA 1
ATOM 774 C C . GLY A 1 91 ? 13.757 7.211 15.817 1.00 95.31 91 GLY A C 1
ATOM 775 O O . GLY A 1 91 ? 14.485 6.386 15.261 1.00 95.31 91 GLY A O 1
ATOM 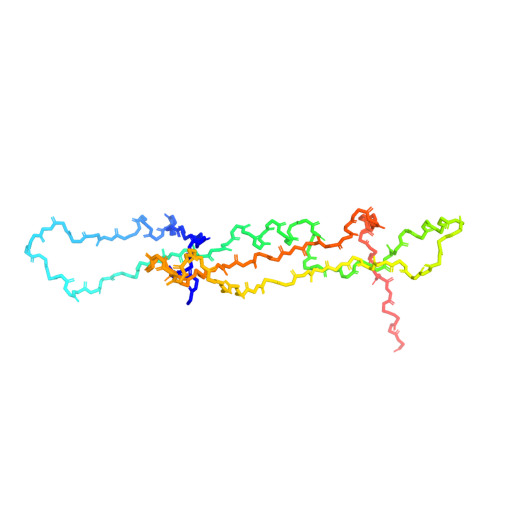776 N N . SER A 1 92 ? 14.056 7.751 16.994 1.00 94.31 92 SER A N 1
ATOM 777 C CA . SER A 1 92 ? 15.309 7.522 17.713 1.00 94.31 92 SER A CA 1
ATOM 778 C C . SER A 1 92 ? 15.085 6.578 18.887 1.00 94.31 92 SER A C 1
ATOM 780 O O . SER A 1 92 ? 14.138 6.734 19.658 1.00 94.31 92 SER A O 1
ATOM 782 N N . ALA A 1 93 ? 15.977 5.597 19.047 1.00 91.81 93 ALA A N 1
ATOM 783 C CA . ALA A 1 93 ? 15.974 4.731 20.227 1.00 91.81 93 ALA A CA 1
ATOM 784 C C . ALA A 1 93 ? 16.353 5.497 21.504 1.00 91.81 93 ALA A C 1
ATOM 786 O O . ALA A 1 93 ? 15.918 5.119 22.585 1.00 91.81 93 ALA A O 1
ATOM 787 N N . LYS A 1 94 ? 17.152 6.566 21.374 1.00 93.00 94 LYS A N 1
ATOM 788 C CA . LYS A 1 94 ? 17.637 7.362 22.509 1.00 93.00 94 LYS A CA 1
ATOM 789 C C . LYS A 1 94 ? 16.538 8.243 23.098 1.00 93.00 94 LYS A C 1
ATOM 791 O O . LYS A 1 94 ? 16.460 8.378 24.310 1.00 93.00 94 LYS A O 1
ATOM 796 N N . ASP A 1 95 ? 15.662 8.762 22.241 1.00 92.88 95 ASP A N 1
ATOM 797 C CA . ASP A 1 95 ? 14.607 9.706 22.633 1.00 92.88 95 ASP A CA 1
ATOM 798 C C . ASP A 1 95 ? 13.266 9.005 22.919 1.00 92.88 95 ASP A C 1
ATOM 800 O O . ASP A 1 95 ? 12.239 9.658 23.073 1.00 92.88 95 ASP A O 1
ATOM 804 N N . GLY A 1 96 ? 13.238 7.666 22.920 1.00 93.94 96 GLY A N 1
ATOM 805 C CA . GLY A 1 96 ? 12.026 6.872 23.165 1.00 93.94 96 GLY A CA 1
ATOM 806 C C . GLY A 1 96 ? 10.957 6.954 22.065 1.00 93.94 96 GLY A C 1
ATOM 807 O O . GLY A 1 96 ? 9.877 6.393 22.213 1.00 93.94 96 GLY A O 1
ATOM 808 N N . THR A 1 97 ? 11.241 7.615 20.939 1.00 95.44 97 THR A N 1
ATOM 809 C CA . THR A 1 97 ? 10.286 7.828 19.833 1.00 95.44 97 THR A CA 1
ATOM 810 C C . THR A 1 97 ? 10.303 6.713 18.787 1.00 95.44 97 THR A C 1
ATOM 812 O O . THR A 1 97 ? 9.579 6.782 17.788 1.00 95.44 97 THR A O 1
ATOM 815 N N . ARG A 1 98 ? 11.144 5.689 18.983 1.00 96.44 98 ARG A N 1
ATOM 816 C CA . ARG A 1 98 ? 11.317 4.596 18.027 1.00 96.44 98 ARG A CA 1
ATOM 817 C C . ARG A 1 98 ? 10.029 3.786 17.878 1.00 96.44 98 ARG A C 1
ATOM 819 O O . ARG A 1 98 ? 9.578 3.149 18.824 1.00 96.44 98 ARG A O 1
ATOM 826 N N . LYS A 1 99 ? 9.493 3.731 16.660 1.00 94.75 99 LYS A N 1
ATOM 827 C CA . LYS A 1 99 ? 8.334 2.901 16.300 1.00 94.75 99 LYS A CA 1
ATOM 828 C C . LYS A 1 99 ? 8.590 2.112 15.021 1.00 94.75 99 LYS A C 1
ATOM 830 O O . LYS A 1 99 ? 9.363 2.541 14.164 1.00 94.75 99 LYS A O 1
ATOM 835 N N . LEU A 1 100 ? 7.969 0.939 14.916 1.00 93.88 100 LEU A N 1
ATOM 836 C CA . LEU A 1 100 ? 8.022 0.113 13.714 1.00 93.88 100 LEU A CA 1
ATOM 837 C C . LEU A 1 100 ? 6.940 0.592 12.747 1.00 93.88 100 LEU A C 1
ATOM 839 O O . LEU A 1 100 ? 5.762 0.609 13.099 1.00 93.88 100 LEU A O 1
ATOM 843 N N . GLU A 1 101 ? 7.335 0.981 11.541 1.00 94.94 101 GLU A N 1
ATOM 844 C CA . GLU A 1 101 ? 6.403 1.347 10.481 1.00 94.94 101 GLU A CA 1
ATOM 845 C C . GLU A 1 101 ? 6.287 0.200 9.477 1.00 94.94 101 GLU A C 1
ATOM 847 O O . GLU A 1 101 ? 7.294 -0.340 9.012 1.00 94.94 101 GLU A O 1
ATOM 852 N N . LEU A 1 102 ? 5.047 -0.161 9.141 1.00 94.94 102 LEU A N 1
ATOM 853 C CA . LEU A 1 102 ? 4.729 -1.136 8.108 1.00 94.94 102 LEU A CA 1
ATOM 854 C C . LEU A 1 102 ? 4.135 -0.430 6.891 1.00 94.94 102 LEU A C 1
ATOM 856 O O . LEU A 1 102 ? 3.100 0.235 6.986 1.00 94.94 102 LEU A O 1
ATOM 860 N N . ARG A 1 103 ? 4.741 -0.661 5.726 1.00 94.25 103 ARG A N 1
ATOM 861 C CA . ARG A 1 103 ? 4.249 -0.181 4.435 1.00 94.25 103 ARG A CA 1
ATOM 862 C C . ARG A 1 103 ? 4.086 -1.310 3.425 1.00 94.25 103 ARG A C 1
ATOM 864 O O . ARG A 1 103 ? 4.859 -2.269 3.397 1.00 94.25 103 ARG A O 1
ATOM 871 N N . TRP A 1 104 ? 3.086 -1.161 2.563 1.00 92.88 104 TRP A N 1
ATOM 872 C CA . TRP A 1 104 ? 2.964 -1.940 1.336 1.00 92.88 104 TRP A CA 1
ATOM 873 C C . TRP A 1 104 ? 3.755 -1.257 0.220 1.00 92.88 104 TRP A C 1
ATOM 875 O O . TRP A 1 104 ? 3.530 -0.079 -0.061 1.00 92.88 104 TRP A O 1
ATOM 885 N N . ILE A 1 105 ? 4.687 -1.972 -0.408 1.00 90.75 105 ILE A N 1
ATOM 886 C CA . ILE A 1 105 ? 5.421 -1.469 -1.570 1.00 90.75 105 ILE A CA 1
ATOM 887 C C . ILE A 1 105 ? 4.767 -2.027 -2.825 1.00 90.75 105 ILE A C 1
ATOM 889 O O . ILE A 1 105 ? 4.709 -3.243 -3.020 1.00 90.75 105 ILE A O 1
ATOM 893 N N . ASN A 1 106 ? 4.292 -1.125 -3.681 1.00 85.69 106 ASN A N 1
ATOM 894 C CA . ASN A 1 106 ? 3.660 -1.489 -4.941 1.00 85.69 106 ASN A CA 1
ATOM 895 C C . ASN A 1 106 ? 4.646 -2.139 -5.903 1.00 85.69 106 ASN A C 1
ATOM 897 O O . ASN A 1 106 ? 5.858 -1.915 -5.839 1.00 85.69 106 ASN A O 1
ATOM 901 N N . ALA A 1 107 ? 4.104 -2.955 -6.808 1.00 84.81 107 ALA A N 1
ATOM 902 C CA . ALA A 1 107 ? 4.911 -3.478 -7.894 1.00 84.81 107 ALA A CA 1
ATOM 903 C C . ALA A 1 107 ? 5.352 -2.317 -8.792 1.00 84.81 107 ALA A C 1
ATOM 905 O O . ALA A 1 107 ? 4.717 -1.263 -8.836 1.00 84.81 107 ALA A O 1
ATOM 906 N N . MET A 1 108 ? 6.471 -2.493 -9.476 1.00 79.94 108 MET A N 1
ATOM 907 C CA . MET A 1 108 ? 6.948 -1.489 -10.414 1.00 79.94 108 MET A CA 1
ATOM 908 C C . MET A 1 108 ? 7.632 -2.134 -11.600 1.00 79.94 108 MET A C 1
ATOM 910 O O . MET A 1 108 ? 8.285 -3.175 -11.472 1.00 79.94 108 MET A O 1
ATOM 914 N N . THR A 1 109 ? 7.507 -1.473 -12.737 1.00 78.25 109 THR A N 1
ATOM 915 C CA . THR A 1 109 ? 8.217 -1.841 -13.951 1.00 78.25 109 THR A CA 1
ATOM 916 C C . THR A 1 109 ? 9.619 -1.268 -13.921 1.00 78.25 109 THR A C 1
ATOM 918 O O . THR A 1 109 ? 9.819 -0.105 -13.578 1.00 78.25 109 THR A O 1
ATOM 921 N N . ILE A 1 110 ? 10.592 -2.090 -14.294 1.00 80.19 110 ILE A N 1
ATOM 922 C CA . ILE A 1 110 ? 11.995 -1.705 -14.401 1.00 80.19 110 ILE A CA 1
ATOM 923 C C . ILE A 1 110 ? 12.414 -1.840 -15.864 1.00 80.19 110 ILE A C 1
ATOM 925 O O . ILE A 1 110 ? 12.119 -2.859 -16.484 1.00 80.19 110 ILE A O 1
ATOM 929 N N . ASN A 1 111 ? 13.137 -0.845 -16.388 1.00 76.62 111 ASN A N 1
ATOM 930 C CA . ASN A 1 111 ? 13.675 -0.802 -17.755 1.00 76.62 111 ASN A CA 1
ATOM 931 C C . ASN A 1 111 ? 12.613 -0.815 -18.875 1.00 76.62 111 ASN A C 1
ATOM 933 O O . ASN A 1 111 ? 12.896 -1.341 -19.955 1.00 76.62 111 ASN A O 1
ATOM 937 N N . LYS A 1 112 ? 11.414 -0.251 -18.650 1.00 73.31 112 LYS A N 1
ATOM 938 C CA . LYS A 1 112 ? 10.328 -0.205 -19.654 1.00 73.31 112 LYS A CA 1
ATOM 939 C C . LYS A 1 112 ? 10.767 0.524 -20.921 1.00 73.31 112 LYS A C 1
ATOM 941 O O . LYS A 1 112 ? 10.538 0.054 -22.023 1.00 73.31 112 LYS A O 1
ATOM 946 N N . GLU A 1 113 ? 11.455 1.644 -20.751 1.00 72.94 113 GLU A N 1
ATOM 947 C CA . GLU A 1 113 ? 11.910 2.552 -21.803 1.00 72.94 113 GLU A CA 1
ATOM 948 C C . GLU A 1 113 ? 12.878 1.917 -22.814 1.00 72.94 113 GLU A C 1
ATOM 950 O O . GLU A 1 113 ? 13.059 2.439 -23.913 1.00 72.94 113 GLU A O 1
ATOM 955 N N . ASN A 1 114 ? 13.491 0.783 -22.461 1.00 64.62 114 ASN A N 1
ATOM 956 C CA . ASN A 1 114 ? 14.401 0.046 -23.341 1.00 64.62 114 ASN A CA 1
ATOM 957 C C . ASN A 1 114 ? 13.665 -0.920 -24.285 1.00 64.62 114 ASN A C 1
ATOM 959 O O . ASN A 1 114 ? 14.295 -1.565 -25.124 1.00 64.62 114 ASN A O 1
ATOM 963 N N . TYR A 1 115 ? 12.343 -1.024 -24.148 1.00 61.97 115 TYR A N 1
ATOM 964 C CA . TYR A 1 115 ? 11.486 -1.922 -24.903 1.00 61.97 115 TYR A CA 1
ATOM 965 C C . TYR A 1 115 ? 10.386 -1.095 -25.571 1.00 61.97 115 TYR A C 1
ATOM 967 O O . TYR A 1 115 ? 9.670 -0.338 -24.921 1.00 61.97 115 TYR A O 1
ATOM 975 N N . THR A 1 116 ? 10.258 -1.213 -26.889 1.00 55.41 116 THR A N 1
ATOM 976 C CA . THR A 1 116 ? 9.075 -0.713 -27.598 1.00 55.41 116 THR A CA 1
ATOM 977 C C . THR A 1 116 ? 7.910 -1.657 -27.338 1.00 55.41 116 THR A C 1
ATOM 979 O O . THR A 1 116 ? 8.123 -2.869 -27.280 1.00 55.41 116 THR A O 1
ATOM 982 N N . GLU A 1 117 ? 6.691 -1.124 -27.228 1.00 55.28 117 GLU A N 1
ATOM 983 C CA . GLU A 1 117 ? 5.475 -1.936 -27.312 1.00 55.28 117 GLU A CA 1
ATOM 984 C C . GLU A 1 117 ? 5.543 -2.744 -28.610 1.00 55.28 117 GLU A C 1
ATOM 986 O O . GLU A 1 117 ? 5.437 -2.204 -29.712 1.00 55.28 117 GLU A O 1
ATOM 991 N N . SER A 1 118 ? 5.815 -4.043 -28.496 1.00 47.16 118 SER A N 1
ATOM 992 C CA . SER A 1 118 ? 5.669 -4.944 -29.624 1.00 47.16 118 SER A CA 1
ATOM 993 C C . SER A 1 118 ? 4.184 -4.964 -29.948 1.00 47.16 118 SER A C 1
ATOM 995 O O . SER A 1 118 ? 3.387 -5.405 -29.116 1.00 47.16 118 SER A O 1
ATOM 997 N N . SER A 1 119 ? 3.809 -4.490 -31.137 1.00 41.56 119 SER A N 1
ATOM 998 C CA . SER A 1 119 ? 2.518 -4.827 -31.720 1.00 41.56 119 SER A CA 1
ATOM 999 C C . SER A 1 119 ? 2.335 -6.332 -31.561 1.00 4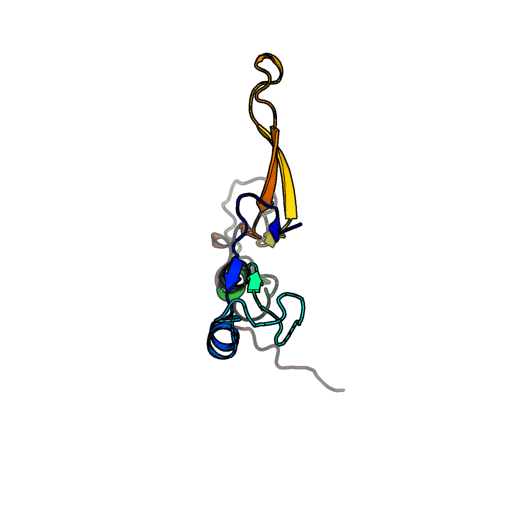1.56 119 SER A C 1
ATOM 1001 O O . SER A 1 119 ? 3.220 -7.103 -31.930 1.00 41.56 119 SER A O 1
ATOM 1003 N N . VAL A 1 120 ? 1.239 -6.718 -30.906 1.00 41.97 120 VAL A N 1
ATOM 1004 C CA . VAL A 1 120 ? 0.880 -8.098 -30.568 1.00 41.97 120 VAL A CA 1
ATOM 1005 C C . VAL A 1 120 ? 1.256 -9.013 -31.730 1.00 41.97 120 VAL A C 1
ATOM 1007 O O . VAL A 1 120 ? 0.583 -9.024 -32.764 1.00 41.97 120 VAL A O 1
ATOM 1010 N N . VAL A 1 121 ? 2.353 -9.760 -31.592 1.00 39.38 121 VAL A N 1
ATOM 1011 C CA . VAL A 1 121 ? 2.699 -10.785 -32.570 1.00 39.38 121 VAL A CA 1
ATOM 1012 C C . VAL A 1 121 ? 1.674 -11.884 -32.348 1.00 39.38 121 VAL A C 1
ATOM 1014 O O . VAL A 1 121 ? 1.814 -12.703 -31.442 1.00 39.38 121 VAL A O 1
ATOM 1017 N N . LYS A 1 122 ? 0.599 -11.875 -33.145 1.00 37.19 122 LYS A N 1
ATOM 1018 C CA . LYS A 1 122 ? -0.272 -13.039 -33.287 1.00 37.19 122 LYS A CA 1
ATOM 1019 C C . LYS A 1 122 ? 0.620 -14.179 -33.771 1.00 37.19 122 LYS A C 1
ATOM 1021 O O . LYS A 1 122 ? 0.932 -14.252 -34.957 1.00 37.19 122 LYS A O 1
ATOM 1026 N N . MET A 1 123 ? 1.043 -15.054 -32.861 1.00 33.69 123 MET A N 1
ATOM 1027 C CA . MET A 1 123 ? 1.589 -16.361 -33.212 1.00 33.69 123 MET A CA 1
ATOM 1028 C C . MET A 1 123 ? 0.447 -17.218 -33.771 1.00 33.69 123 MET A C 1
ATOM 1030 O O . MET A 1 123 ? -0.031 -18.151 -33.137 1.00 33.69 123 MET A O 1
ATOM 1034 N N . ASN A 1 124 ? -0.013 -16.886 -34.975 1.00 48.59 124 ASN A N 1
ATOM 1035 C CA . ASN A 1 124 ? -0.674 -17.864 -35.814 1.00 48.59 124 ASN A CA 1
ATOM 1036 C C . ASN A 1 124 ? 0.445 -18.691 -36.438 1.00 48.59 124 ASN A C 1
ATOM 1038 O O . ASN A 1 124 ? 1.188 -18.181 -37.273 1.00 48.59 124 ASN A O 1
ATOM 1042 N N . ASN A 1 125 ? 0.618 -19.914 -35.937 1.00 40.56 125 ASN A N 1
ATOM 1043 C CA . ASN A 1 125 ? 0.742 -21.141 -36.730 1.00 40.56 125 ASN A CA 1
ATOM 1044 C C . ASN A 1 125 ? 1.145 -22.288 -35.797 1.00 40.56 125 ASN A C 1
ATOM 1046 O O . ASN A 1 125 ? 2.313 -22.661 -35.697 1.00 40.56 125 ASN A O 1
ATOM 1050 N N . VAL A 1 126 ? 0.148 -22.868 -35.124 1.00 35.06 126 VAL A N 1
ATOM 1051 C CA . VAL A 1 126 ? 0.245 -24.272 -34.721 1.00 35.06 126 VAL A CA 1
ATOM 1052 C C . VAL A 1 126 ? 0.092 -25.067 -36.012 1.00 35.06 126 VAL A C 1
ATOM 1054 O O . VAL A 1 126 ? -1.010 -25.184 -36.543 1.00 35.06 126 VAL A O 1
ATOM 1057 N N . TYR A 1 127 ? 1.204 -25.553 -36.559 1.00 36.50 127 TYR A N 1
ATOM 1058 C CA . TYR A 1 127 ? 1.138 -26.626 -37.541 1.00 36.50 127 TYR A CA 1
ATOM 1059 C C . TYR A 1 127 ? 0.655 -27.872 -36.801 1.00 36.50 127 TYR A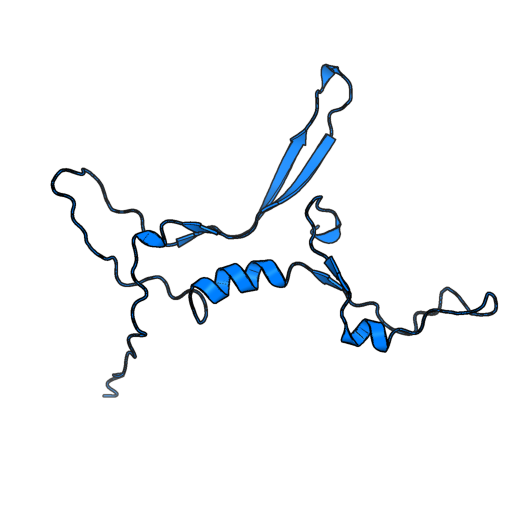 C 1
ATOM 1061 O O . TYR A 1 127 ? 1.370 -28.419 -35.964 1.00 36.50 127 TYR A O 1
ATOM 1069 N N . VAL A 1 128 ? -0.585 -28.270 -37.070 1.00 34.53 128 VAL A N 1
ATOM 1070 C CA . VAL A 1 128 ? -1.073 -29.607 -36.740 1.00 34.53 128 VAL A CA 1
ATOM 1071 C C . VAL A 1 128 ? -0.565 -30.519 -37.855 1.00 34.53 128 VAL A C 1
ATOM 1073 O O . VAL A 1 128 ? -0.941 -30.327 -39.011 1.00 34.53 128 VAL A O 1
ATOM 1076 N N . SER A 1 129 ? 0.348 -31.430 -37.517 1.00 38.41 129 SER A N 1
ATOM 1077 C CA . SER A 1 129 ? 0.702 -32.592 -38.343 1.00 38.41 129 SER A CA 1
ATOM 1078 C C . SER A 1 129 ? -0.295 -33.717 -38.123 1.00 38.41 129 SER A C 1
ATOM 1080 O O . SER A 1 129 ? -0.599 -33.946 -36.928 1.00 38.41 129 SER A O 1
#

Radius of gyration: 24.29 Å; chains: 1; bounding box: 66×42×62 Å

Sequence (129 aa):
MYVCCTNAKIEEDSEQKKRYRAPSSENYIKDKIREARIWNCGEKEPKIIYSEFGEYPQICSHEVVKHRRGQKGHTKRCHVRKSHWHHYWIGSAKDGTRKLELRWINAMTINKENYTESSVVKMNNVYVS